Protein AF-A0A366D9Z2-F1 (afdb_monomer_lite)

Foldseek 3Di:
DCPPVDQQPCNVLLVCLLVVVDADDDDPVVLVVLLVVLVVLLVVLVVLLVVLVVLLPDDLVNVVPCLVPPVPVVSVVVSVVSNCQSPVDCNHSNNVSVSVSSVSVSVSSSSVSNSVVVVVVVVVVVVVVVVVVVVDDPDDDPPPDDPPPPDDPPPDDDDDDDDD

pLDDT: mean 84.32, std 17.03, range [38.03, 98.44]

Organism: NCBI:txid208602

Structure (mmCIF, N/CA/C/O backbone):
data_AF-A0A366D9Z2-F1
#
_entry.id   AF-A0A366D9Z2-F1
#
loop_
_atom_site.group_PDB
_atom_site.id
_atom_site.type_symbol
_atom_site.label_atom_id
_atom_site.label_alt_id
_atom_site.label_comp_id
_atom_site.label_asym_id
_atom_site.label_entity_id
_atom_site.label_seq_id
_atom_site.pdbx_PDB_ins_code
_atom_site.Cartn_x
_atom_site.Cartn_y
_atom_site.Cartn_z
_atom_site.occupancy
_atom_site.B_iso_or_equiv
_atom_site.auth_seq_id
_atom_site.auth_comp_id
_atom_site.auth_asym_id
_atom_site.auth_atom_id
_atom_site.pdbx_PDB_model_num
ATOM 1 N N . MET A 1 1 ? 19.793 -9.902 0.930 1.00 38.12 1 MET A N 1
ATOM 2 C CA . MET A 1 1 ? 18.972 -10.464 2.017 1.00 38.12 1 MET A CA 1
ATOM 3 C C . MET A 1 1 ? 19.281 -9.651 3.258 1.00 38.12 1 MET A C 1
ATOM 5 O O . MET A 1 1 ? 20.140 -10.016 4.045 1.00 38.12 1 MET A O 1
ATOM 9 N N . SER A 1 2 ? 18.660 -8.480 3.315 1.00 38.03 2 SER A N 1
ATOM 10 C CA . SER A 1 2 ? 18.592 -7.631 4.495 1.00 38.03 2 SER A CA 1
ATOM 11 C C . SER A 1 2 ? 17.138 -7.207 4.524 1.00 38.03 2 SER A C 1
ATOM 13 O O . SER A 1 2 ? 16.764 -6.253 3.845 1.00 38.03 2 SER A O 1
ATOM 15 N N . ASP A 1 3 ? 16.312 -8.019 5.181 1.00 41.53 3 ASP A N 1
ATOM 16 C CA . ASP A 1 3 ? 14.982 -7.589 5.582 1.00 41.53 3 ASP A CA 1
ATOM 17 C C . ASP A 1 3 ? 15.214 -6.376 6.472 1.00 41.53 3 ASP A C 1
ATOM 19 O O . ASP A 1 3 ? 15.788 -6.467 7.559 1.00 41.53 3 ASP A O 1
ATOM 23 N N . ASN A 1 4 ? 14.939 -5.204 5.912 1.00 49.06 4 ASN A N 1
ATOM 24 C CA . ASN A 1 4 ? 15.086 -3.956 6.620 1.00 49.06 4 ASN A CA 1
ATOM 25 C C . ASN A 1 4 ? 13.943 -3.951 7.636 1.00 49.06 4 ASN A C 1
ATOM 27 O O . ASN A 1 4 ? 12.810 -3.627 7.284 1.00 49.06 4 ASN A O 1
ATOM 31 N N . ASP A 1 5 ? 14.250 -4.364 8.866 1.00 54.25 5 ASP A N 1
ATOM 32 C CA . ASP A 1 5 ? 13.388 -4.379 10.058 1.00 54.25 5 ASP A CA 1
ATOM 33 C C . ASP A 1 5 ? 13.071 -2.934 10.503 1.00 54.25 5 ASP A C 1
ATOM 35 O O . ASP A 1 5 ? 13.205 -2.535 11.660 1.00 54.25 5 ASP A O 1
ATOM 39 N N . THR A 1 6 ? 12.732 -2.082 9.533 1.00 65.06 6 THR A N 1
ATOM 40 C CA . THR A 1 6 ? 12.28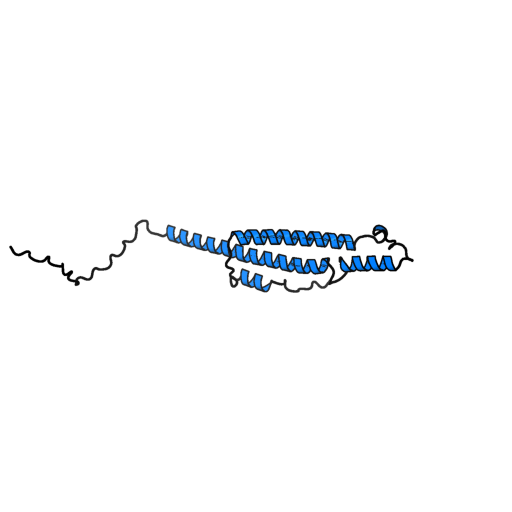5 -0.721 9.774 1.00 65.06 6 THR A CA 1
ATOM 41 C C . THR A 1 6 ? 10.868 -0.842 10.317 1.00 65.06 6 THR A C 1
ATOM 43 O O . THR A 1 6 ? 10.011 -1.391 9.617 1.00 65.06 6 THR A O 1
ATOM 46 N N . PRO A 1 7 ? 10.611 -0.376 11.552 1.00 73.25 7 PRO A N 1
ATOM 47 C CA . PRO A 1 7 ? 9.270 -0.383 12.115 1.00 73.25 7 PRO A CA 1
ATOM 48 C C . PRO A 1 7 ? 8.304 0.261 11.124 1.00 73.25 7 PRO A C 1
ATOM 50 O O . PRO A 1 7 ? 8.661 1.266 10.501 1.00 73.25 7 PRO A O 1
ATOM 53 N N . SER A 1 8 ? 7.106 -0.311 10.960 1.00 82.69 8 SER A N 1
ATOM 54 C CA . SER A 1 8 ? 6.140 0.275 10.031 1.00 82.69 8 SER A CA 1
ATOM 55 C C . SER A 1 8 ? 5.863 1.736 10.429 1.00 82.69 8 SER A C 1
ATOM 57 O O . SER A 1 8 ? 5.907 2.057 11.628 1.00 82.69 8 SER A O 1
ATOM 59 N N . PRO A 1 9 ? 5.651 2.643 9.458 1.00 86.81 9 PRO A N 1
ATOM 60 C CA . PRO A 1 9 ? 5.600 4.085 9.697 1.00 86.81 9 PRO A CA 1
ATOM 61 C C . PRO A 1 9 ? 4.729 4.519 10.883 1.00 86.81 9 PRO A C 1
ATOM 63 O O . PRO A 1 9 ? 5.089 5.460 11.592 1.00 86.81 9 PRO A O 1
ATOM 66 N N . LEU A 1 10 ? 3.605 3.836 11.129 1.00 91.56 10 LEU A N 1
ATOM 67 C CA . LEU A 1 10 ? 2.670 4.156 12.214 1.00 91.56 10 LEU A CA 1
ATOM 68 C C . LEU A 1 10 ? 2.614 3.090 13.320 1.00 91.56 10 LEU A C 1
ATOM 70 O O . LEU A 1 10 ? 1.678 3.098 14.124 1.00 91.56 10 LEU A O 1
ATOM 74 N N . ALA A 1 11 ? 3.609 2.205 13.424 1.00 90.31 11 ALA A N 1
ATOM 75 C CA . ALA A 1 11 ? 3.641 1.118 14.410 1.00 90.31 11 ALA A CA 1
ATOM 76 C C . ALA A 1 11 ? 3.394 1.593 15.858 1.00 90.31 11 ALA A C 1
ATOM 78 O O . ALA A 1 11 ? 2.663 0.949 16.620 1.00 90.31 11 ALA A O 1
ATOM 79 N N . ASN A 1 12 ? 3.948 2.752 16.231 1.00 91.25 12 ASN A N 1
ATOM 80 C CA . ASN A 1 12 ? 3.747 3.350 17.554 1.00 91.25 12 ASN A CA 1
ATOM 81 C C . ASN A 1 12 ? 2.284 3.758 17.785 1.00 91.25 12 ASN A C 1
ATOM 83 O O . ASN A 1 12 ? 1.718 3.423 18.822 1.00 91.25 12 ASN A O 1
ATOM 87 N N . LEU A 1 13 ? 1.644 4.408 16.807 1.00 91.62 13 LEU A N 1
ATOM 88 C CA . LEU A 1 13 ? 0.240 4.824 16.910 1.00 91.62 13 LEU A CA 1
ATOM 89 C C . LEU A 1 13 ? -0.702 3.619 16.953 1.00 91.62 13 LEU A C 1
ATOM 91 O O . LEU A 1 13 ? -1.653 3.601 17.732 1.00 91.62 13 LEU A O 1
ATOM 95 N N . ILE A 1 14 ? -0.418 2.584 16.158 1.00 91.25 14 ILE A N 1
ATOM 96 C CA . ILE A 1 14 ? -1.168 1.321 16.191 1.00 91.25 14 ILE A CA 1
ATOM 97 C C . ILE A 1 14 ? -1.065 0.690 17.585 1.00 91.25 14 ILE A C 1
ATOM 99 O O . ILE A 1 14 ? -2.062 0.209 18.124 1.00 91.25 14 ILE A O 1
ATOM 103 N N . THR A 1 15 ? 0.121 0.720 18.195 1.00 91.19 15 THR A N 1
ATOM 104 C CA . THR A 1 15 ? 0.339 0.219 19.559 1.00 91.19 15 THR A CA 1
ATOM 105 C C . THR A 1 15 ? -0.442 1.038 20.588 1.00 91.19 15 THR A C 1
ATOM 107 O O . THR A 1 15 ? -1.177 0.468 21.391 1.00 91.19 15 THR A O 1
ATOM 110 N N . GLU A 1 16 ? -0.380 2.369 20.520 1.00 91.25 16 GLU A N 1
ATOM 111 C CA . GLU A 1 16 ? -1.152 3.254 21.400 1.00 91.25 16 GLU A CA 1
ATOM 112 C C . GLU A 1 16 ? -2.667 3.045 21.278 1.00 91.25 16 GLU A C 1
ATOM 114 O O . GLU A 1 16 ? -3.368 3.042 22.292 1.00 91.25 16 GLU A O 1
ATOM 119 N N . ALA A 1 17 ? -3.174 2.814 20.064 1.00 89.94 17 ALA A N 1
ATOM 120 C CA . ALA A 1 17 ? -4.576 2.479 19.828 1.00 89.94 17 ALA A CA 1
ATOM 121 C C . ALA A 1 17 ? -4.957 1.119 20.425 1.00 89.94 17 ALA A C 1
ATOM 123 O O . ALA A 1 17 ? -5.985 1.001 21.094 1.00 89.94 17 ALA A O 1
ATOM 124 N N . ARG A 1 18 ? -4.114 0.092 20.248 1.00 88.69 18 ARG A N 1
ATOM 125 C CA . ARG A 1 18 ? -4.335 -1.236 20.848 1.00 88.69 18 ARG A CA 1
ATOM 126 C C . ARG A 1 18 ? -4.384 -1.163 22.369 1.00 88.69 18 ARG A C 1
ATOM 128 O O . ARG A 1 18 ? -5.207 -1.834 22.987 1.00 88.69 18 ARG A O 1
ATOM 135 N N . GLU A 1 19 ? -3.538 -0.333 22.961 1.00 91.12 19 GLU A N 1
ATOM 136 C CA . GLU A 1 19 ? -3.449 -0.150 24.410 1.00 91.12 19 GLU A CA 1
ATOM 137 C C . GLU A 1 19 ? -4.479 0.858 24.954 1.00 91.12 19 GLU A C 1
ATOM 139 O O . GLU A 1 19 ? -4.488 1.139 26.151 1.00 91.12 19 GLU A O 1
ATOM 144 N N . GLY A 1 20 ? -5.365 1.389 24.101 1.00 83.94 20 GLY A N 1
ATOM 145 C CA . GLY A 1 20 ? -6.448 2.295 24.496 1.00 83.94 20 GLY A CA 1
ATOM 146 C C . GLY A 1 20 ? -5.982 3.692 24.913 1.00 83.94 20 GLY A C 1
ATOM 147 O O . GLY A 1 20 ? -6.754 4.443 25.505 1.00 83.94 20 GLY A O 1
ATOM 148 N N . ARG A 1 21 ? -4.726 4.051 24.622 1.00 88.50 21 ARG A N 1
ATOM 149 C CA . ARG A 1 21 ? -4.171 5.386 24.896 1.00 88.50 21 ARG A CA 1
ATOM 150 C C . ARG A 1 21 ? -4.505 6.403 23.810 1.00 88.50 21 ARG A C 1
ATOM 152 O O . ARG A 1 21 ? -4.417 7.601 24.063 1.00 88.50 21 ARG A O 1
ATOM 159 N N . LEU A 1 22 ? -4.897 5.933 22.627 1.00 86.06 22 LEU A N 1
ATOM 160 C CA . LEU A 1 22 ? -5.341 6.771 21.522 1.00 86.06 22 LEU A CA 1
ATOM 161 C C . LEU A 1 22 ? -6.867 6.703 21.386 1.00 86.06 22 LEU A C 1
ATOM 163 O O . LEU A 1 22 ? -7.431 5.627 21.195 1.00 86.06 22 LEU A O 1
ATOM 167 N N . GLY A 1 23 ? -7.525 7.860 21.463 1.00 71.62 23 GLY A N 1
ATOM 168 C CA . GLY A 1 23 ? -8.961 8.010 21.237 1.00 71.62 23 GLY A CA 1
ATOM 169 C C . GLY A 1 23 ? -9.228 9.021 20.126 1.00 71.62 23 GLY A C 1
ATOM 170 O O . GLY A 1 23 ? -8.749 10.151 20.192 1.00 71.62 23 GLY A O 1
ATOM 171 N N . LEU A 1 24 ? -9.999 8.621 19.115 1.00 78.88 24 LEU A N 1
ATOM 172 C CA . LEU A 1 24 ? -10.413 9.482 18.007 1.00 78.88 24 LEU A CA 1
ATOM 173 C C . LEU A 1 24 ? -11.923 9.689 18.084 1.00 78.88 24 LEU A C 1
ATOM 175 O O . LEU A 1 24 ? -12.653 8.706 18.156 1.00 78.88 24 LEU A O 1
ATOM 179 N N . ARG A 1 25 ? -12.407 10.934 18.070 1.00 81.38 25 ARG A N 1
ATOM 180 C CA . ARG A 1 25 ? -13.845 11.209 17.965 1.00 81.38 25 ARG A CA 1
ATOM 181 C C . ARG A 1 25 ? -14.231 11.239 16.490 1.00 81.38 25 ARG A C 1
ATOM 183 O O . ARG A 1 25 ? -13.809 12.143 15.778 1.00 81.38 25 ARG A O 1
ATOM 190 N N . ILE A 1 26 ? -15.007 10.255 16.063 1.00 83.94 26 ILE A N 1
ATOM 191 C CA . ILE A 1 26 ? -15.371 10.022 14.666 1.00 83.94 26 ILE A CA 1
ATOM 192 C C . ILE A 1 26 ? -16.744 9.344 14.613 1.00 83.94 26 ILE A C 1
ATOM 194 O O . ILE A 1 26 ? -17.122 8.658 15.569 1.00 83.94 26 ILE A O 1
ATOM 198 N N . GLU A 1 27 ? -17.505 9.577 13.546 1.00 86.81 27 GLU A N 1
ATOM 199 C CA . GLU A 1 27 ? -18.815 8.952 13.359 1.00 86.81 27 GLU A CA 1
ATOM 200 C C . GLU A 1 27 ? -18.655 7.504 12.844 1.00 86.81 27 GLU A C 1
ATOM 202 O O . GLU A 1 27 ? -17.671 7.193 12.164 1.00 86.81 27 GLU A O 1
ATOM 207 N N . PRO A 1 28 ? -19.574 6.573 13.169 1.00 85.31 28 PRO A N 1
ATOM 208 C CA . PRO A 1 28 ? -19.499 5.189 12.689 1.00 85.31 28 PRO A CA 1
ATOM 209 C C . PRO A 1 28 ? -19.402 5.068 11.162 1.00 85.31 28 PRO A C 1
ATOM 211 O O . PRO A 1 28 ? -18.678 4.215 10.646 1.00 85.31 28 PRO A O 1
ATOM 214 N N . GLU A 1 29 ? -20.112 5.931 10.441 1.00 85.94 29 GLU A N 1
ATOM 215 C CA . GLU A 1 29 ? -20.138 5.990 8.982 1.00 85.94 29 GLU A CA 1
ATOM 216 C C . GLU A 1 29 ? -18.748 6.301 8.412 1.00 85.94 29 GLU A C 1
ATOM 218 O O . GLU A 1 29 ? -18.326 5.691 7.426 1.00 85.94 29 GLU A O 1
ATOM 223 N N . ASP A 1 30 ? -18.001 7.185 9.074 1.00 86.38 30 ASP A N 1
ATOM 224 C CA . ASP A 1 30 ? -16.664 7.582 8.643 1.00 86.38 30 ASP A CA 1
ATOM 225 C C . ASP A 1 30 ? -15.663 6.424 8.752 1.00 86.38 30 ASP A C 1
ATOM 227 O O . ASP A 1 30 ? -14.819 6.275 7.871 1.00 86.38 30 ASP A O 1
ATOM 231 N N . PHE A 1 31 ? -15.771 5.545 9.760 1.00 87.62 31 PHE A N 1
ATOM 232 C CA . PHE A 1 31 ? -14.921 4.344 9.828 1.00 87.62 31 PHE A CA 1
ATOM 233 C C . PHE A 1 31 ? -15.108 3.441 8.607 1.00 87.62 31 PHE A C 1
ATOM 235 O O . PHE A 1 31 ? -14.134 2.909 8.073 1.00 87.62 31 PHE A O 1
ATOM 242 N N . VAL A 1 32 ? -16.356 3.269 8.163 1.00 88.19 32 VAL A N 1
ATOM 243 C CA . VAL A 1 32 ? -16.680 2.444 6.993 1.00 88.19 32 VAL A CA 1
ATOM 244 C C . VAL A 1 32 ? -16.149 3.093 5.717 1.00 88.19 32 VAL A C 1
ATOM 246 O O . VAL A 1 32 ? -15.587 2.406 4.862 1.00 88.19 32 VAL A O 1
ATOM 249 N N . TYR A 1 33 ? -16.303 4.411 5.573 1.00 88.31 33 TYR A N 1
ATOM 250 C CA . TYR A 1 33 ? -15.816 5.119 4.391 1.00 88.31 33 TYR A CA 1
ATOM 251 C C . TYR A 1 33 ? -14.295 5.158 4.310 1.00 88.31 33 TYR A C 1
ATOM 253 O O . TYR A 1 33 ? -13.757 4.885 3.238 1.00 88.31 33 TYR A O 1
ATOM 261 N N . ILE A 1 34 ? -13.608 5.415 5.425 1.00 90.25 34 ILE A N 1
ATOM 262 C CA . ILE A 1 34 ? -12.144 5.409 5.477 1.00 90.25 34 ILE A CA 1
ATOM 263 C C . ILE A 1 34 ? -11.606 4.025 5.111 1.00 90.25 34 ILE A C 1
ATOM 265 O O . ILE A 1 34 ? -10.737 3.932 4.251 1.00 90.25 34 ILE A O 1
ATOM 269 N N . ASP A 1 35 ? -12.140 2.946 5.689 1.00 91.25 35 ASP A N 1
ATOM 270 C CA . ASP A 1 35 ? -11.664 1.587 5.392 1.00 91.25 35 ASP A CA 1
ATOM 271 C C . ASP A 1 35 ? -11.883 1.198 3.917 1.00 91.25 35 ASP A C 1
ATOM 273 O O . ASP A 1 35 ? -10.983 0.669 3.253 1.00 91.25 35 ASP A O 1
ATOM 277 N N . ARG A 1 36 ? -13.052 1.545 3.360 1.00 93.81 36 ARG A N 1
ATOM 278 C CA . ARG A 1 36 ? -13.355 1.364 1.933 1.00 93.81 36 ARG A CA 1
ATOM 279 C C . ARG A 1 36 ? -12.381 2.138 1.046 1.00 93.81 36 ARG A C 1
ATOM 281 O O . ARG A 1 36 ? -11.912 1.606 0.040 1.00 93.81 36 ARG A O 1
ATOM 288 N N . ASP A 1 37 ? -12.120 3.398 1.373 1.00 95.56 37 ASP A N 1
ATOM 289 C CA . ASP A 1 37 ? -11.285 4.266 0.547 1.00 95.56 37 ASP A CA 1
ATOM 290 C C . ASP A 1 37 ? -9.799 3.900 0.672 1.00 95.56 37 ASP A C 1
ATOM 292 O O . ASP A 1 37 ? -9.103 3.902 -0.341 1.00 95.56 37 ASP A O 1
ATOM 296 N N . CYS A 1 38 ? -9.339 3.455 1.848 1.00 95.81 38 CYS A N 1
ATOM 297 C CA . CYS A 1 38 ? -8.034 2.813 2.016 1.00 95.81 38 CYS A CA 1
ATOM 298 C C . CYS A 1 38 ? -7.901 1.585 1.110 1.00 95.81 38 CYS A C 1
ATOM 300 O O . CYS A 1 38 ? -6.934 1.495 0.362 1.00 95.81 38 CYS A O 1
ATOM 302 N N . THR A 1 39 ? -8.890 0.686 1.112 1.00 96.19 39 THR A N 1
ATOM 303 C CA . THR A 1 39 ? -8.878 -0.518 0.261 1.00 96.19 39 THR A CA 1
ATOM 304 C C . THR A 1 39 ? -8.747 -0.156 -1.219 1.00 96.19 39 THR A C 1
ATOM 306 O O . THR A 1 39 ? -7.854 -0.649 -1.903 1.00 96.19 39 THR A O 1
ATOM 309 N N . ARG A 1 40 ? -9.564 0.786 -1.706 1.00 96.19 40 ARG A N 1
ATOM 310 C CA . ARG A 1 40 ? -9.491 1.268 -3.097 1.00 96.19 40 ARG A CA 1
ATOM 311 C C . ARG A 1 40 ? -8.146 1.904 -3.434 1.00 96.19 40 ARG A C 1
ATOM 313 O O . ARG A 1 40 ? -7.661 1.770 -4.554 1.00 96.19 40 ARG A O 1
ATOM 320 N N . PHE A 1 41 ? -7.559 2.634 -2.490 1.00 97.06 41 PHE A N 1
ATOM 321 C CA . PHE A 1 41 ? -6.271 3.284 -2.697 1.00 97.06 41 PHE A CA 1
ATOM 322 C C . PHE A 1 41 ? -5.129 2.263 -2.758 1.00 97.06 41 PHE A C 1
ATOM 324 O O . PHE A 1 41 ? -4.260 2.385 -3.617 1.00 97.06 41 PHE A O 1
ATOM 331 N N . LEU A 1 42 ? -5.162 1.230 -1.911 1.00 97.75 42 LEU A N 1
ATOM 332 C CA . LEU A 1 42 ? -4.216 0.111 -1.960 1.00 97.75 42 LEU A CA 1
ATOM 333 C C . LEU A 1 42 ? -4.315 -0.637 -3.298 1.00 97.75 42 LEU A C 1
ATOM 335 O O . LEU A 1 42 ? -3.299 -0.833 -3.955 1.00 97.75 42 LEU A O 1
ATOM 339 N N . GLU A 1 43 ? -5.528 -0.957 -3.758 1.00 97.81 43 GLU A N 1
ATOM 340 C CA . GLU A 1 43 ? -5.754 -1.581 -5.073 1.00 97.81 43 GLU A CA 1
ATOM 341 C C . GLU A 1 43 ? -5.212 -0.720 -6.226 1.00 97.81 43 GLU A C 1
ATOM 343 O O . GLU A 1 43 ? -4.600 -1.229 -7.168 1.00 97.81 43 GLU A O 1
ATOM 348 N N . LEU A 1 44 ? -5.415 0.601 -6.163 1.00 98.19 44 LEU A N 1
ATOM 349 C CA . LEU A 1 44 ? -4.878 1.533 -7.152 1.00 98.19 44 LEU A CA 1
ATOM 350 C C . LEU A 1 44 ? -3.344 1.530 -7.152 1.00 98.19 44 LEU A C 1
ATOM 352 O O . LEU A 1 44 ? -2.741 1.510 -8.227 1.00 98.19 44 LEU A O 1
ATOM 356 N N . ILE A 1 45 ? -2.717 1.527 -5.972 1.00 98.00 45 ILE A N 1
ATOM 357 C CA . ILE A 1 45 ? -1.261 1.413 -5.843 1.00 98.00 45 ILE A CA 1
ATOM 358 C C . ILE A 1 45 ? -0.766 0.123 -6.497 1.00 98.00 45 ILE A C 1
ATOM 360 O O . ILE A 1 45 ? 0.140 0.184 -7.328 1.00 98.00 45 ILE A O 1
ATOM 364 N N . GLU A 1 46 ? -1.371 -1.020 -6.177 1.00 98.25 46 GLU A N 1
ATOM 365 C CA . GLU A 1 46 ? -0.976 -2.304 -6.758 1.00 98.25 46 GLU A CA 1
ATOM 366 C C . GLU A 1 46 ? -1.097 -2.305 -8.283 1.00 98.25 46 GLU A C 1
ATOM 368 O O . GLU A 1 46 ? -0.213 -2.808 -8.975 1.00 98.25 46 GLU A O 1
ATOM 373 N N . ASN A 1 47 ? -2.169 -1.727 -8.830 1.00 98.38 47 ASN A N 1
ATOM 374 C CA . ASN A 1 47 ? -2.346 -1.630 -10.277 1.00 98.38 47 ASN A CA 1
ATOM 375 C C . ASN A 1 47 ? -1.220 -0.806 -10.923 1.00 98.38 47 ASN A C 1
ATOM 377 O O . ASN A 1 47 ? -0.622 -1.254 -11.899 1.00 98.38 47 ASN A O 1
ATOM 381 N N . MET A 1 48 ? -0.865 0.344 -10.343 1.00 98.25 48 MET A N 1
ATOM 382 C CA . MET A 1 48 ? 0.250 1.163 -10.836 1.00 98.25 48 MET A CA 1
ATOM 383 C C . MET A 1 48 ? 1.609 0.462 -10.672 1.00 98.25 48 MET A C 1
ATOM 385 O O . MET A 1 48 ? 2.490 0.609 -11.519 1.00 98.25 48 MET A O 1
ATOM 389 N N . GLN A 1 49 ? 1.799 -0.324 -9.609 1.00 98.38 49 GLN A N 1
ATOM 390 C CA . GLN A 1 49 ? 3.007 -1.133 -9.431 1.00 98.38 49 GLN A CA 1
ATOM 391 C C . GLN A 1 49 ? 3.125 -2.228 -10.495 1.00 98.38 49 GLN A C 1
ATOM 393 O O . GLN A 1 49 ? 4.226 -2.446 -11.002 1.00 98.38 49 GLN A O 1
ATOM 398 N N . ARG A 1 50 ? 2.013 -2.874 -10.875 1.00 98.44 50 ARG A N 1
ATOM 399 C CA . ARG A 1 50 ? 1.986 -3.835 -11.991 1.00 98.44 50 ARG A CA 1
ATOM 400 C C . ARG A 1 50 ? 2.349 -3.160 -13.311 1.00 98.44 50 ARG A C 1
ATOM 402 O O . ARG A 1 50 ? 3.199 -3.675 -14.019 1.00 98.44 50 ARG A O 1
ATOM 409 N N . GLU A 1 51 ? 1.811 -1.974 -13.599 1.00 98.25 51 GLU A N 1
ATOM 410 C CA . GLU A 1 51 ? 2.191 -1.213 -14.801 1.00 98.25 51 GLU A CA 1
ATOM 411 C C . GLU A 1 51 ? 3.685 -0.849 -14.810 1.00 98.25 51 GLU A C 1
ATOM 413 O O . GLU A 1 51 ? 4.364 -0.965 -15.832 1.00 98.25 51 GLU A O 1
ATOM 418 N N . ALA A 1 52 ? 4.230 -0.434 -13.664 1.00 98.25 52 ALA A N 1
ATOM 419 C CA . ALA A 1 52 ? 5.654 -0.149 -13.529 1.00 98.25 52 ALA A CA 1
ATOM 420 C C . ALA A 1 52 ? 6.514 -1.410 -13.731 1.00 98.25 52 ALA A C 1
ATOM 422 O O . ALA A 1 52 ? 7.568 -1.362 -14.367 1.00 98.25 52 ALA A O 1
ATOM 423 N N . GLU A 1 53 ? 6.065 -2.552 -13.218 1.00 98.06 53 GLU A N 1
ATOM 424 C CA . GLU A 1 53 ? 6.702 -3.841 -13.457 1.00 98.06 53 GLU A CA 1
ATOM 425 C C . GLU A 1 53 ? 6.641 -4.255 -14.928 1.00 98.06 53 GLU A C 1
ATOM 427 O O . GLU A 1 53 ? 7.666 -4.650 -15.484 1.00 98.06 53 GLU A O 1
ATOM 432 N N . ASP A 1 54 ? 5.493 -4.090 -15.579 1.00 97.75 54 ASP A N 1
ATOM 433 C CA . ASP A 1 54 ? 5.322 -4.376 -16.999 1.00 97.75 54 ASP A CA 1
ATOM 434 C C . ASP A 1 54 ? 6.315 -3.558 -17.828 1.00 97.75 54 ASP A C 1
ATOM 436 O O . ASP A 1 54 ? 7.074 -4.140 -18.602 1.00 97.75 54 ASP A O 1
ATOM 440 N N . ILE A 1 55 ? 6.412 -2.240 -17.594 1.00 97.06 55 ILE A N 1
ATOM 441 C CA . ILE A 1 55 ? 7.394 -1.353 -18.250 1.00 97.06 55 ILE A CA 1
ATOM 442 C C . ILE A 1 55 ? 8.830 -1.840 -18.015 1.00 97.06 55 ILE A C 1
ATOM 444 O O . ILE A 1 55 ? 9.641 -1.881 -18.946 1.00 97.06 55 ILE A O 1
ATOM 448 N N . ALA A 1 56 ? 9.159 -2.210 -16.776 1.00 97.12 56 ALA A N 1
ATOM 449 C CA . ALA A 1 56 ? 10.480 -2.714 -16.416 1.00 97.12 56 ALA A CA 1
ATOM 450 C C . ALA A 1 56 ? 10.805 -4.073 -17.059 1.00 97.12 56 ALA A C 1
ATOM 452 O O . ALA A 1 56 ? 11.982 -4.417 -17.162 1.00 97.12 56 ALA A O 1
ATOM 453 N N . ASN A 1 57 ? 9.804 -4.813 -17.530 1.00 96.94 57 ASN A N 1
ATOM 454 C CA . ASN A 1 57 ? 9.960 -6.127 -18.147 1.00 96.94 57 ASN A CA 1
ATOM 455 C C . ASN A 1 57 ? 9.837 -6.109 -19.680 1.00 96.94 57 ASN A C 1
ATOM 457 O O . ASN A 1 57 ? 10.142 -7.118 -20.308 1.00 96.94 57 ASN A O 1
ATOM 461 N N . ILE A 1 58 ? 9.478 -4.979 -20.308 1.00 96.44 58 ILE A N 1
ATOM 462 C CA . ILE A 1 58 ? 9.432 -4.869 -21.777 1.00 96.44 58 ILE A CA 1
ATOM 463 C C . ILE A 1 58 ? 10.818 -5.164 -22.372 1.00 96.44 58 ILE A C 1
ATOM 465 O O . ILE A 1 58 ? 11.827 -4.532 -22.016 1.00 96.44 58 ILE A O 1
ATOM 469 N N . GLU A 1 59 ? 10.86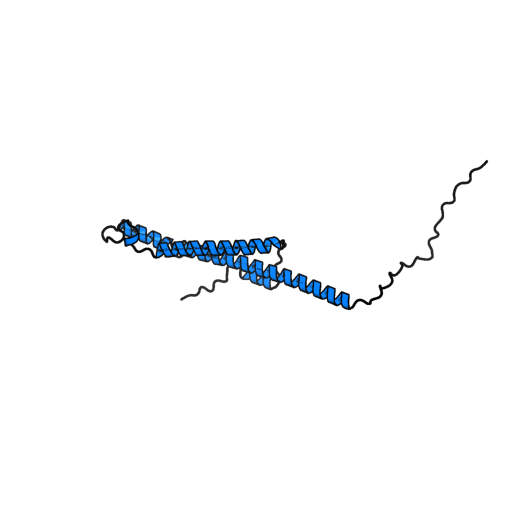4 -6.101 -23.317 1.00 95.06 59 GLU A N 1
ATOM 470 C CA . GLU A 1 59 ? 12.080 -6.458 -24.046 1.00 95.06 59 GLU A CA 1
ATOM 471 C C . GLU A 1 59 ? 12.509 -5.336 -24.989 1.00 95.06 59 GLU A C 1
ATOM 473 O O . GLU A 1 59 ? 11.673 -4.668 -25.595 1.00 95.06 59 GLU A O 1
ATOM 478 N N . ALA A 1 60 ? 13.819 -5.131 -25.163 1.00 91.94 60 ALA A N 1
ATOM 479 C CA . ALA A 1 60 ? 14.357 -4.005 -25.940 1.00 91.94 60 ALA A CA 1
ATOM 480 C C . ALA A 1 60 ? 13.784 -3.919 -27.372 1.00 91.94 60 ALA A C 1
ATOM 482 O O . ALA A 1 60 ? 13.517 -2.825 -27.869 1.00 91.94 60 ALA A O 1
ATOM 483 N N . SER A 1 61 ? 13.526 -5.066 -28.005 1.00 94.12 61 SER A N 1
ATOM 484 C CA . SER A 1 61 ? 12.937 -5.160 -29.348 1.00 94.12 61 SER A CA 1
ATOM 485 C C . SER A 1 61 ? 11.476 -4.700 -29.415 1.00 94.12 61 SER A C 1
ATOM 487 O O . SER A 1 61 ? 11.019 -4.246 -30.462 1.00 94.12 61 SER A O 1
ATOM 489 N N . GLN A 1 62 ? 10.737 -4.764 -28.306 1.00 95.94 62 GLN A N 1
ATOM 490 C CA . GLN A 1 62 ? 9.319 -4.396 -28.246 1.00 95.94 62 GLN A CA 1
ATOM 491 C C . GLN A 1 62 ? 9.097 -2.882 -28.140 1.00 95.94 62 GLN A C 1
ATOM 493 O O . GLN A 1 62 ? 7.994 -2.409 -28.396 1.00 95.94 62 GLN A O 1
ATOM 498 N N . TRP A 1 63 ? 10.137 -2.104 -27.822 1.00 94.31 63 TRP A N 1
ATOM 499 C CA . TRP A 1 63 ? 10.040 -0.643 -27.719 1.00 94.31 63 TRP A CA 1
ATOM 500 C C . TRP A 1 63 ? 9.875 0.058 -29.074 1.00 94.31 63 TRP A C 1
ATOM 502 O O . TRP A 1 63 ? 9.526 1.234 -29.108 1.00 94.31 63 TRP A O 1
ATOM 512 N N . GLY A 1 64 ? 10.159 -0.616 -30.195 1.00 94.00 64 GLY A N 1
ATOM 513 C CA . GLY A 1 64 ? 9.961 -0.059 -31.542 1.00 94.00 64 GLY A CA 1
ATOM 514 C C . GLY A 1 64 ? 10.893 1.102 -31.919 1.00 94.00 64 GLY A C 1
ATOM 515 O O . GLY A 1 64 ? 10.697 1.732 -32.954 1.00 94.00 64 GLY A O 1
ATOM 516 N N . ILE A 1 65 ? 11.918 1.381 -31.106 1.00 94.44 65 ILE A N 1
ATOM 517 C CA . ILE A 1 65 ? 12.893 2.467 -31.323 1.00 94.44 65 ILE A CA 1
ATOM 518 C C . ILE A 1 65 ? 14.294 1.960 -31.703 1.00 94.44 65 ILE A C 1
ATOM 520 O O . ILE A 1 65 ? 15.251 2.731 -31.711 1.00 94.44 65 ILE A O 1
ATOM 524 N N . GLY A 1 66 ? 14.426 0.662 -31.991 1.00 93.12 66 GLY A N 1
ATOM 525 C CA . GLY A 1 66 ? 15.702 0.028 -32.333 1.00 93.12 66 GLY A CA 1
ATOM 526 C C . GLY A 1 66 ? 16.649 -0.150 -31.142 1.00 93.12 66 GLY A C 1
ATOM 527 O O . GLY A 1 66 ? 17.864 -0.154 -31.321 1.00 93.12 66 GLY A O 1
ATOM 528 N N . ALA A 1 67 ? 16.121 -0.273 -29.920 1.00 92.94 67 ALA A N 1
ATOM 529 C CA . ALA A 1 67 ? 16.933 -0.497 -28.720 1.00 92.94 67 ALA A CA 1
ATOM 530 C C . ALA A 1 67 ? 17.609 -1.883 -28.692 1.00 92.94 67 ALA A C 1
ATOM 532 O O . ALA A 1 67 ? 18.542 -2.101 -27.926 1.00 92.94 67 ALA A O 1
ATOM 533 N N . ASP A 1 68 ? 17.170 -2.804 -29.543 1.00 94.62 68 ASP A N 1
ATOM 534 C CA . ASP A 1 68 ? 17.792 -4.096 -29.825 1.00 94.62 68 ASP A CA 1
ATOM 535 C C . ASP A 1 68 ? 18.963 -4.008 -30.824 1.00 94.62 68 ASP A C 1
ATOM 537 O O . ASP A 1 68 ? 19.744 -4.951 -30.947 1.00 94.62 68 ASP A O 1
ATOM 541 N N . VAL A 1 69 ? 19.134 -2.875 -31.516 1.00 95.00 69 VAL A N 1
ATOM 542 C CA . VAL A 1 69 ? 20.222 -2.663 -32.478 1.00 95.00 69 VAL A CA 1
ATOM 543 C C . VAL A 1 69 ? 21.466 -2.131 -31.750 1.00 95.00 69 VAL A C 1
ATOM 545 O O . VAL A 1 69 ? 21.431 -1.017 -31.217 1.00 95.00 69 VAL A O 1
ATOM 548 N N . PRO A 1 70 ? 22.615 -2.843 -31.766 1.00 91.81 70 PRO A N 1
ATOM 549 C CA . PRO A 1 70 ? 23.805 -2.458 -30.996 1.00 91.81 70 PRO A CA 1
ATOM 550 C C . PRO A 1 70 ? 24.364 -1.065 -31.319 1.00 91.81 70 PRO A C 1
ATOM 552 O O . PRO A 1 70 ? 24.907 -0.401 -30.442 1.00 91.81 70 PRO A O 1
ATOM 555 N N . MET A 1 71 ? 24.223 -0.611 -32.569 1.00 94.56 71 MET A N 1
ATOM 556 C CA . MET A 1 71 ? 24.715 0.699 -33.019 1.00 94.56 71 MET A CA 1
ATOM 557 C C . MET A 1 71 ? 23.858 1.881 -32.535 1.00 94.56 71 MET A C 1
ATOM 559 O O . MET A 1 71 ? 24.327 3.017 -32.564 1.00 94.56 71 MET A O 1
ATOM 563 N N . LEU A 1 72 ? 22.622 1.642 -32.083 1.00 93.94 72 LEU A N 1
ATOM 564 C CA . LEU A 1 72 ? 21.692 2.684 -31.641 1.00 93.94 72 LEU A CA 1
ATOM 565 C C . LEU A 1 72 ? 21.769 2.876 -30.119 1.00 93.94 72 LEU A C 1
ATOM 567 O O . LEU A 1 72 ? 20.853 2.556 -29.362 1.00 93.94 72 LEU A O 1
ATOM 571 N N . THR A 1 73 ? 22.889 3.430 -29.658 1.00 93.75 73 THR A N 1
ATOM 572 C CA . THR A 1 73 ? 23.195 3.597 -28.225 1.00 93.75 73 THR A CA 1
ATOM 573 C C . THR A 1 73 ? 22.237 4.545 -27.496 1.00 93.75 73 THR A C 1
ATOM 575 O O . THR A 1 73 ? 21.954 4.356 -26.311 1.00 93.75 73 THR A O 1
ATOM 578 N N . SER A 1 74 ? 21.683 5.546 -28.187 1.00 95.62 74 SER A N 1
ATOM 579 C CA . SER A 1 74 ? 20.678 6.457 -27.623 1.00 95.62 74 SER A CA 1
ATOM 580 C C . SER A 1 74 ? 19.366 5.736 -27.302 1.00 95.62 74 SER A C 1
ATOM 582 O O . SER A 1 74 ? 18.803 5.952 -26.229 1.00 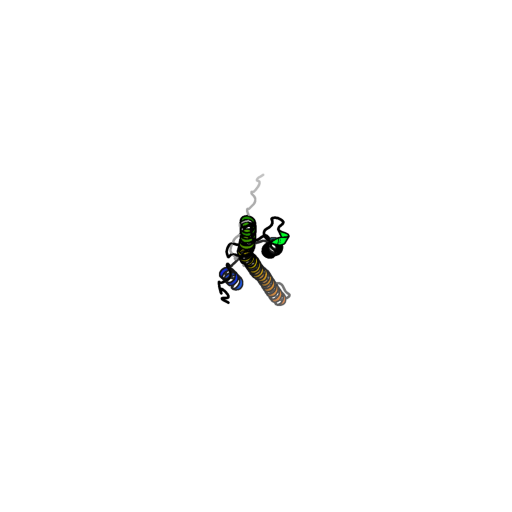95.62 74 SER A O 1
ATOM 584 N N . ALA A 1 75 ? 18.916 4.834 -28.180 1.00 96.00 75 ALA A N 1
ATOM 585 C CA . ALA A 1 75 ? 17.720 4.024 -27.967 1.00 96.00 75 ALA A CA 1
ATOM 586 C C . ALA A 1 75 ? 17.883 3.101 -26.749 1.00 96.00 75 ALA A C 1
ATOM 588 O O . ALA A 1 75 ? 17.023 3.083 -25.870 1.00 96.00 75 ALA A O 1
ATOM 589 N N . GLN A 1 76 ? 19.026 2.417 -26.641 1.00 95.88 76 GLN A N 1
ATOM 590 C CA . GLN A 1 76 ? 19.365 1.589 -25.474 1.00 95.88 76 GLN A CA 1
ATOM 591 C C . GLN A 1 76 ? 19.380 2.405 -24.177 1.00 95.88 76 GLN A C 1
ATOM 593 O O . GLN A 1 76 ? 18.839 1.975 -23.159 1.00 95.88 76 GLN A O 1
ATOM 598 N N . THR A 1 77 ? 19.963 3.606 -24.223 1.00 97.06 77 THR A N 1
ATOM 599 C CA . THR A 1 77 ? 20.034 4.501 -23.063 1.00 97.06 77 THR A CA 1
ATOM 600 C C . THR A 1 77 ? 18.638 4.905 -22.597 1.00 97.06 77 THR A C 1
ATOM 602 O O . THR A 1 77 ? 18.357 4.836 -21.403 1.00 97.06 77 THR A O 1
ATOM 605 N N . LEU A 1 78 ? 17.746 5.289 -23.517 1.00 96.69 78 LEU A N 1
ATOM 606 C CA . LEU A 1 78 ? 16.363 5.636 -23.181 1.00 96.69 78 LEU A CA 1
ATOM 607 C C . LEU A 1 78 ? 15.639 4.459 -22.527 1.00 96.69 78 LEU A C 1
ATOM 609 O O . LEU A 1 78 ? 15.121 4.620 -21.424 1.00 96.69 78 LEU A O 1
ATOM 613 N N . VAL A 1 79 ? 15.666 3.274 -23.147 1.00 96.62 79 VAL A N 1
ATOM 614 C CA . VAL A 1 79 ? 15.035 2.069 -22.580 1.00 96.62 79 VAL A CA 1
ATOM 615 C C . VAL A 1 79 ? 15.579 1.771 -21.187 1.00 96.62 79 VAL A C 1
ATOM 617 O O . VAL A 1 79 ? 14.800 1.577 -20.257 1.00 96.62 79 VAL A O 1
ATOM 620 N N . SER A 1 80 ? 16.901 1.812 -21.003 1.00 96.19 80 SER A N 1
ATOM 621 C CA . SER A 1 80 ? 17.517 1.594 -19.693 1.00 96.19 80 SER A CA 1
ATOM 622 C C . SER A 1 80 ? 17.002 2.581 -18.644 1.00 96.19 80 SER A C 1
ATOM 624 O O . SER A 1 80 ? 16.702 2.165 -17.528 1.00 96.19 80 SER A O 1
ATOM 626 N N . ARG A 1 81 ? 16.857 3.868 -18.987 1.00 96.50 81 ARG A N 1
ATOM 627 C CA . ARG A 1 81 ? 16.333 4.893 -18.069 1.00 96.50 81 ARG A CA 1
ATOM 628 C C . ARG A 1 81 ? 14.868 4.671 -17.719 1.00 96.50 81 ARG A C 1
ATOM 630 O O . ARG A 1 81 ? 14.499 4.851 -16.563 1.00 96.50 81 ARG A O 1
ATOM 637 N N . PHE A 1 82 ? 14.042 4.269 -18.682 1.00 96.88 82 PHE A N 1
ATOM 638 C CA . PHE A 1 82 ? 12.643 3.939 -18.412 1.00 96.88 82 PHE A CA 1
ATOM 639 C C . PHE A 1 82 ? 12.523 2.733 -17.479 1.00 96.88 82 PHE A C 1
ATOM 641 O O . PHE A 1 82 ? 11.816 2.818 -16.479 1.00 96.88 82 PHE A O 1
ATOM 648 N N . LYS A 1 83 ? 13.263 1.649 -17.745 1.00 97.56 83 LYS A N 1
ATOM 649 C CA . LYS A 1 83 ? 13.262 0.446 -16.895 1.00 97.56 83 LYS A CA 1
ATOM 650 C C . LYS A 1 83 ? 13.778 0.757 -15.482 1.00 97.56 83 LYS A C 1
ATOM 652 O O . LYS A 1 83 ? 13.163 0.351 -14.496 1.00 97.56 83 LYS A O 1
ATOM 657 N N . GLU A 1 84 ? 14.843 1.557 -15.380 1.00 97.38 84 GLU A N 1
ATOM 658 C CA . GLU A 1 84 ? 15.387 2.059 -14.110 1.00 97.38 84 GLU A CA 1
ATOM 659 C C . GLU A 1 84 ? 14.335 2.864 -13.328 1.00 97.38 84 GLU A C 1
ATOM 661 O O . GLU A 1 84 ? 14.061 2.556 -12.171 1.00 97.38 84 GLU A O 1
ATOM 666 N N . LYS A 1 85 ? 13.673 3.840 -13.966 1.00 97.56 85 LYS A N 1
ATOM 667 C CA . LYS A 1 85 ? 12.637 4.658 -13.315 1.00 97.56 85 LYS A CA 1
ATOM 668 C C . LYS A 1 85 ? 11.354 3.898 -12.992 1.00 97.56 85 LYS A C 1
ATOM 670 O O . LYS A 1 85 ? 10.652 4.321 -12.076 1.00 97.56 85 LYS A O 1
ATOM 675 N N . ALA A 1 86 ? 11.052 2.814 -13.698 1.00 97.69 86 ALA A N 1
ATOM 676 C CA . ALA A 1 86 ? 9.860 2.018 -13.454 1.00 97.69 86 ALA A CA 1
ATOM 677 C C . ALA A 1 86 ? 10.008 1.134 -12.201 1.00 97.69 86 ALA A C 1
ATOM 679 O O . ALA A 1 86 ? 9.224 1.286 -11.265 1.00 97.69 86 ALA A O 1
ATOM 680 N N . LYS A 1 87 ? 11.051 0.290 -12.129 1.00 97.19 87 LYS A N 1
ATOM 681 C CA . LYS A 1 87 ? 11.278 -0.639 -10.994 1.00 97.19 87 LYS A CA 1
ATOM 682 C C . LYS A 1 87 ? 12.757 -0.853 -10.620 1.00 97.19 87 LYS A C 1
ATOM 684 O O . LYS A 1 87 ? 13.056 -1.563 -9.668 1.00 97.19 87 LYS A O 1
ATOM 689 N N . GLY A 1 88 ? 13.703 -0.265 -11.352 1.00 90.62 88 GLY A N 1
ATOM 690 C CA . GLY A 1 88 ? 15.134 -0.584 -11.227 1.00 90.62 88 GLY A CA 1
ATOM 691 C C . GLY A 1 88 ? 15.937 0.237 -10.210 1.00 90.62 88 GLY A C 1
ATOM 692 O O . GLY A 1 88 ? 17.154 0.076 -10.159 1.00 90.62 88 GLY A O 1
ATOM 693 N N . SER A 1 89 ? 15.309 1.123 -9.433 1.00 93.56 89 SER A N 1
ATOM 694 C CA . SER A 1 89 ? 15.987 1.975 -8.445 1.00 93.56 89 SER A CA 1
ATOM 695 C C . SER A 1 89 ? 15.155 2.192 -7.177 1.00 93.56 89 SER A C 1
ATOM 697 O O . SER A 1 89 ? 13.931 2.053 -7.190 1.00 93.56 89 SER A O 1
ATOM 699 N N . ASP A 1 90 ? 15.803 2.634 -6.096 1.00 93.06 90 ASP A N 1
ATOM 700 C CA . ASP A 1 90 ? 15.139 2.970 -4.823 1.00 93.06 90 ASP A CA 1
ATOM 701 C C . ASP A 1 90 ? 14.185 4.173 -4.940 1.00 93.06 90 ASP A C 1
ATOM 703 O O . ASP A 1 90 ? 13.299 4.361 -4.117 1.00 93.06 90 ASP A O 1
ATOM 707 N N . ASN A 1 91 ? 14.342 4.988 -5.988 1.00 94.88 91 ASN A N 1
ATOM 708 C CA . ASN A 1 91 ? 13.447 6.104 -6.311 1.00 94.88 91 ASN A CA 1
ATOM 709 C C . ASN A 1 91 ? 12.569 5.824 -7.541 1.00 94.88 91 ASN A C 1
ATOM 711 O O . ASN A 1 91 ? 12.126 6.759 -8.225 1.00 94.88 91 ASN A O 1
ATOM 715 N N . SER A 1 92 ? 12.408 4.551 -7.890 1.00 97.94 92 SER A N 1
ATOM 716 C CA . SER A 1 92 ? 11.529 4.125 -8.970 1.00 97.94 92 SER A CA 1
ATOM 717 C C . SER A 1 92 ? 10.064 4.308 -8.582 1.00 97.94 92 SER A C 1
ATOM 719 O O . SER A 1 92 ? 9.727 4.425 -7.403 1.00 97.94 92 SER A O 1
ATOM 721 N N . VAL A 1 93 ? 9.184 4.331 -9.583 1.00 97.88 93 VAL A N 1
ATOM 722 C CA . VAL A 1 93 ? 7.734 4.394 -9.361 1.00 97.88 93 VAL A CA 1
ATOM 723 C C . VAL A 1 93 ? 7.293 3.250 -8.451 1.00 97.88 93 VAL A C 1
ATOM 725 O O . VAL A 1 93 ? 6.607 3.496 -7.466 1.00 97.88 93 VAL A O 1
ATOM 728 N N . TYR A 1 94 ? 7.753 2.026 -8.724 1.00 98.38 94 TYR A N 1
ATOM 729 C CA . TYR A 1 94 ? 7.436 0.861 -7.904 1.00 98.38 94 TYR A CA 1
ATOM 730 C C . TYR A 1 94 ? 7.853 1.043 -6.435 1.00 98.38 94 TYR A C 1
ATOM 732 O O . TYR A 1 94 ? 7.046 0.799 -5.540 1.00 98.38 94 TYR A O 1
ATOM 740 N N . ALA A 1 95 ? 9.096 1.477 -6.189 1.00 97.31 95 ALA A N 1
ATOM 741 C CA . ALA A 1 95 ? 9.648 1.615 -4.840 1.00 97.31 95 ALA A CA 1
ATOM 742 C C . ALA A 1 95 ? 8.939 2.707 -4.024 1.00 97.31 95 ALA A C 1
ATOM 744 O O . ALA A 1 95 ? 8.582 2.483 -2.871 1.00 97.31 95 ALA A O 1
ATOM 745 N N . VAL A 1 96 ? 8.667 3.862 -4.639 1.00 97.19 96 VAL A N 1
ATOM 746 C CA . VAL A 1 96 ? 7.911 4.943 -3.986 1.00 97.19 96 VAL A CA 1
ATOM 747 C C . VAL A 1 96 ? 6.490 4.481 -3.668 1.00 97.19 96 VAL A C 1
ATOM 749 O O . VAL A 1 96 ? 5.990 4.695 -2.568 1.00 97.19 96 VAL A O 1
ATOM 752 N N . LEU A 1 97 ? 5.836 3.800 -4.607 1.00 97.88 97 LEU A N 1
ATOM 753 C CA . LEU A 1 97 ? 4.502 3.257 -4.383 1.00 97.88 97 LEU A CA 1
ATOM 754 C C . LEU A 1 97 ? 4.465 2.204 -3.266 1.00 97.88 97 LEU A C 1
ATOM 756 O O . LEU A 1 97 ? 3.494 2.176 -2.519 1.00 97.88 97 LEU A O 1
ATOM 760 N N . ASP A 1 98 ? 5.515 1.397 -3.101 1.00 96.88 98 ASP A N 1
ATOM 761 C CA . ASP A 1 98 ? 5.626 0.423 -2.004 1.00 96.88 98 ASP A CA 1
ATOM 762 C C . ASP A 1 98 ? 5.694 1.105 -0.627 1.00 96.88 98 ASP A C 1
ATOM 764 O O . ASP A 1 98 ? 5.039 0.680 0.327 1.00 96.88 98 ASP A O 1
ATOM 768 N N . GLU A 1 99 ? 6.430 2.213 -0.522 1.00 95.50 99 GLU A N 1
ATOM 769 C CA . GLU A 1 99 ? 6.456 3.027 0.698 1.00 95.50 99 GLU A CA 1
ATOM 770 C C . GLU A 1 99 ? 5.070 3.616 1.002 1.00 95.50 99 GLU A C 1
ATOM 772 O O . GLU A 1 99 ? 4.568 3.509 2.124 1.00 95.50 99 GLU A O 1
ATOM 777 N N . HIS A 1 100 ? 4.405 4.167 -0.015 1.00 95.69 100 HIS A N 1
ATOM 778 C CA . HIS A 1 100 ? 3.046 4.691 0.120 1.00 95.69 100 HIS A CA 1
ATOM 779 C C . HIS A 1 100 ? 2.031 3.600 0.490 1.00 95.69 100 HIS A C 1
ATOM 781 O O . HIS A 1 100 ? 1.139 3.852 1.301 1.00 95.69 100 HIS A O 1
ATOM 787 N N . TYR A 1 101 ? 2.180 2.389 -0.053 1.00 97.25 101 TYR A N 1
ATOM 788 C CA . TYR A 1 101 ? 1.338 1.242 0.277 1.00 97.25 101 TYR A CA 1
ATOM 789 C C . TYR A 1 101 ? 1.401 0.937 1.775 1.00 97.25 101 TYR A C 1
ATOM 791 O O . TYR A 1 101 ? 0.365 0.846 2.434 1.00 97.25 101 TYR A O 1
ATOM 799 N N . LYS A 1 102 ? 2.614 0.859 2.336 1.00 96.19 102 LYS A N 1
ATOM 800 C CA . LYS A 1 102 ? 2.836 0.600 3.768 1.00 96.19 102 LYS A CA 1
ATOM 801 C C . LYS A 1 102 ? 2.187 1.664 4.649 1.00 96.19 102 LYS A C 1
ATOM 803 O O . LYS A 1 102 ? 1.530 1.326 5.628 1.00 96.19 102 LYS A O 1
ATOM 808 N N . ILE A 1 103 ? 2.309 2.940 4.280 1.00 95.75 103 ILE A N 1
ATOM 809 C CA . ILE A 1 103 ? 1.674 4.043 5.017 1.00 95.75 103 ILE A CA 1
ATOM 810 C C . ILE A 1 103 ? 0.147 3.898 5.007 1.00 95.75 103 ILE A C 1
ATOM 812 O O . ILE A 1 103 ? -0.495 4.021 6.048 1.00 95.75 103 ILE A O 1
ATOM 816 N N . VAL A 1 104 ? -0.457 3.626 3.850 1.00 96.88 104 VAL A N 1
ATOM 817 C CA . VAL A 1 104 ? -1.920 3.503 3.730 1.00 96.88 104 VAL A CA 1
ATOM 818 C C . VAL A 1 104 ? -2.433 2.269 4.474 1.00 96.88 104 VAL A C 1
ATOM 820 O O . VAL A 1 104 ? -3.449 2.349 5.165 1.00 96.88 104 VAL A O 1
ATOM 823 N N . GLN A 1 105 ? -1.708 1.153 4.399 1.00 96.75 105 GLN A N 1
ATOM 824 C CA . GLN A 1 105 ? -2.016 -0.066 5.143 1.00 96.75 105 GLN A CA 1
ATOM 825 C C . GLN A 1 105 ? -1.953 0.161 6.660 1.00 96.75 105 GLN A C 1
ATOM 827 O O . GLN A 1 105 ? -2.818 -0.307 7.406 1.00 96.75 105 GLN A O 1
ATOM 832 N N . ASP A 1 106 ? -0.963 0.917 7.127 1.00 95.88 106 ASP A N 1
ATOM 833 C CA . ASP A 1 106 ? -0.839 1.303 8.528 1.00 95.88 106 ASP A CA 1
ATOM 834 C C . ASP A 1 106 ? -2.007 2.187 8.984 1.00 95.88 106 ASP A C 1
ATOM 836 O O . ASP A 1 106 ? -2.570 1.965 10.059 1.00 95.88 106 ASP A O 1
ATOM 840 N N . ILE A 1 107 ? -2.415 3.159 8.159 1.00 94.44 107 ILE A N 1
ATOM 841 C CA . ILE A 1 107 ? -3.585 4.011 8.424 1.00 94.44 107 ILE A CA 1
ATOM 842 C C . ILE A 1 107 ? -4.843 3.148 8.541 1.00 94.44 107 ILE A C 1
ATOM 844 O O . ILE A 1 107 ? -5.601 3.305 9.500 1.00 94.44 107 ILE A O 1
ATOM 848 N N . GLN A 1 108 ? -5.056 2.222 7.606 1.00 95.19 108 GLN A N 1
ATOM 849 C CA . GLN A 1 108 ? -6.197 1.309 7.634 1.00 95.19 108 GLN A CA 1
ATOM 850 C C . GLN A 1 108 ? -6.192 0.450 8.904 1.00 95.19 108 GLN A C 1
ATOM 852 O O . GLN A 1 108 ? -7.205 0.329 9.594 1.00 95.19 108 GLN A O 1
ATOM 857 N N . THR A 1 109 ? -5.031 -0.107 9.251 1.00 95.19 109 THR A N 1
ATOM 858 C CA . THR A 1 109 ? -4.851 -0.928 10.453 1.00 95.19 109 THR A CA 1
ATOM 859 C C . THR A 1 109 ? -5.166 -0.134 11.715 1.00 95.19 109 THR A C 1
ATOM 861 O O . THR A 1 109 ? -5.903 -0.613 12.576 1.00 95.19 109 THR A O 1
ATOM 864 N N . LEU A 1 110 ? -4.652 1.093 11.817 1.00 93.88 110 LEU A N 1
ATOM 865 C CA . LEU A 1 110 ? -4.915 1.987 12.938 1.00 93.88 110 LEU A CA 1
ATOM 866 C C . LEU A 1 110 ? -6.417 2.239 13.111 1.00 93.88 110 LEU A C 1
ATOM 868 O O . LEU A 1 110 ? -6.947 2.063 14.208 1.00 93.88 110 LEU A O 1
ATOM 872 N N . HIS A 1 111 ? -7.113 2.600 12.031 1.00 92.12 111 HIS A N 1
ATOM 873 C CA . HIS A 1 111 ? -8.550 2.873 12.081 1.00 92.12 111 HIS A CA 1
ATOM 874 C C . HIS A 1 111 ? -9.357 1.630 12.459 1.00 92.12 111 HIS A C 1
ATOM 876 O O . HIS A 1 111 ? -10.269 1.730 13.278 1.00 92.12 111 HIS A O 1
ATOM 882 N N . ASN A 1 112 ? -8.992 0.455 11.941 1.00 92.81 112 ASN A N 1
ATOM 883 C CA . ASN A 1 112 ? -9.653 -0.798 12.297 1.00 92.81 112 ASN A CA 1
ATOM 884 C C . ASN A 1 112 ? -9.457 -1.159 13.775 1.00 92.81 112 ASN A C 1
ATOM 886 O O . ASN A 1 112 ? -10.427 -1.500 14.446 1.00 92.81 112 ASN A O 1
ATOM 890 N N . VAL A 1 113 ? -8.250 -0.979 14.321 1.00 94.25 113 VAL A N 1
ATOM 891 C CA . VAL A 1 113 ? -7.997 -1.170 15.758 1.00 94.25 113 VAL A CA 1
ATOM 892 C C . VAL A 1 113 ? -8.870 -0.241 16.604 1.00 94.25 113 VAL A C 1
ATOM 894 O O . VAL A 1 113 ? -9.467 -0.686 17.584 1.00 94.25 113 VAL A O 1
ATOM 897 N N . ILE A 1 114 ? -8.960 1.042 16.240 1.00 91.56 114 ILE A N 1
ATOM 898 C CA . ILE A 1 114 ? -9.779 2.014 16.977 1.00 91.56 114 ILE A CA 1
ATOM 899 C C . ILE A 1 114 ? -11.264 1.628 16.884 1.00 91.56 114 ILE A C 1
ATOM 901 O O . ILE A 1 114 ? -11.944 1.578 17.908 1.00 91.56 114 ILE A O 1
ATOM 905 N N . LYS A 1 115 ? -11.762 1.298 15.688 1.00 91.12 115 LY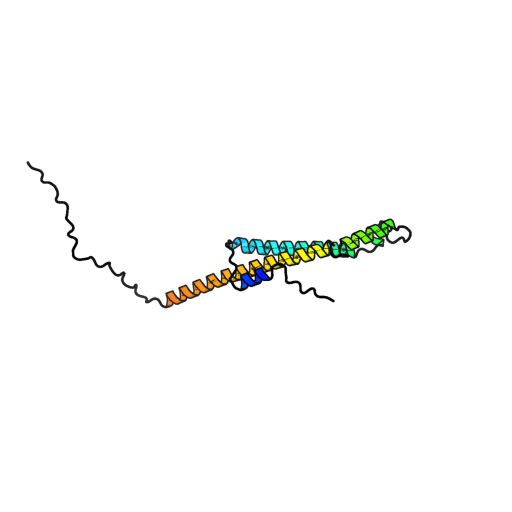S A N 1
ATOM 906 C CA . LYS A 1 115 ? -13.144 0.848 15.458 1.00 91.12 115 LYS A CA 1
ATOM 907 C C . LYS A 1 115 ? -13.504 -0.358 16.329 1.00 91.12 115 LYS A C 1
ATOM 909 O O . LYS A 1 115 ? -14.525 -0.339 17.014 1.00 91.12 115 LYS A O 1
ATOM 914 N N . ASP A 1 116 ? -12.651 -1.378 16.353 1.00 91.62 116 ASP A N 1
ATOM 915 C CA . ASP A 1 116 ? -12.886 -2.599 17.130 1.00 91.62 116 ASP A CA 1
ATOM 916 C C . ASP A 1 116 ? -12.956 -2.309 18.636 1.00 91.62 116 ASP A C 1
ATOM 918 O O . ASP A 1 116 ? -13.749 -2.915 19.359 1.00 91.62 116 ASP A O 1
ATOM 922 N N . ARG A 1 117 ? -12.167 -1.342 19.123 1.00 89.75 117 ARG A N 1
ATOM 923 C CA . ARG A 1 117 ? -12.248 -0.864 20.511 1.00 89.75 117 ARG A CA 1
ATOM 924 C C . ARG A 1 117 ? -13.570 -0.162 20.805 1.00 89.75 117 ARG A C 1
ATOM 926 O O . ARG A 1 117 ? -14.146 -0.423 21.857 1.00 89.75 117 ARG A O 1
ATOM 933 N N . TYR A 1 118 ? -14.065 0.681 19.898 1.00 87.94 118 TYR A N 1
ATOM 934 C CA . TYR A 1 118 ? -15.374 1.325 20.053 1.00 87.94 118 TYR A CA 1
ATOM 935 C C . TYR A 1 118 ? -16.504 0.299 20.158 1.00 87.94 118 TYR A C 1
ATOM 937 O O . TYR A 1 118 ? -17.319 0.377 21.076 1.00 87.94 118 TYR A O 1
ATOM 945 N N . ILE A 1 119 ? -16.509 -0.698 19.269 1.00 89.38 119 ILE A N 1
ATOM 946 C CA . ILE A 1 119 ? -17.499 -1.783 19.283 1.00 89.38 119 ILE A CA 1
ATOM 947 C C . ILE A 1 119 ? -17.423 -2.571 20.598 1.00 89.38 119 ILE A C 1
ATOM 949 O O . ILE A 1 119 ? -18.449 -2.839 21.222 1.00 89.38 119 ILE A O 1
ATOM 953 N N . ALA A 1 120 ? -16.212 -2.919 21.045 1.00 89.56 120 ALA A N 1
ATOM 954 C CA . ALA A 1 120 ? -16.018 -3.649 22.295 1.00 89.56 120 ALA A CA 1
ATOM 955 C C . ALA A 1 120 ? -16.503 -2.852 23.519 1.00 89.56 120 ALA A C 1
ATOM 957 O O . ALA A 1 120 ? -17.203 -3.402 24.368 1.00 89.56 120 ALA A O 1
ATOM 958 N N . ALA A 1 121 ? -16.182 -1.557 23.593 1.00 88.25 121 ALA A N 1
ATOM 959 C CA . ALA A 1 121 ? -16.572 -0.700 24.711 1.00 88.25 121 ALA A CA 1
ATOM 960 C C . ALA A 1 121 ? -18.097 -0.545 24.833 1.00 88.25 121 ALA A C 1
ATOM 962 O O . ALA A 1 121 ? -18.635 -0.604 25.943 1.00 88.25 121 ALA A O 1
ATOM 963 N N . ASP A 1 122 ? -18.797 -0.382 23.707 1.00 87.06 122 ASP A N 1
ATOM 964 C CA . ASP A 1 122 ? -20.261 -0.295 23.689 1.00 87.06 122 ASP A CA 1
ATOM 965 C C . ASP A 1 122 ? -20.911 -1.624 24.113 1.00 87.06 122 ASP A C 1
ATOM 967 O O . ASP A 1 122 ? -21.797 -1.652 24.972 1.00 87.06 122 ASP A O 1
ATOM 971 N N . ALA A 1 123 ? -20.392 -2.752 23.615 1.00 90.06 123 ALA A N 1
ATOM 972 C CA . ALA A 1 123 ? -20.862 -4.081 23.998 1.00 90.06 123 ALA A CA 1
ATOM 973 C C . ALA A 1 123 ? -20.667 -4.366 25.500 1.00 90.06 123 ALA A C 1
ATOM 975 O O . ALA A 1 123 ? -21.582 -4.860 26.164 1.00 90.06 123 ALA A O 1
ATOM 976 N N . GLU A 1 124 ? -19.503 -4.027 26.063 1.00 88.62 124 GLU A N 1
ATOM 977 C CA . GLU A 1 124 ? -19.229 -4.166 27.498 1.00 88.62 124 GLU A CA 1
ATOM 978 C C . GLU A 1 124 ? -20.149 -3.285 28.351 1.00 88.62 124 GLU A C 1
ATOM 980 O O . GLU A 1 124 ? -20.599 -3.688 29.430 1.00 88.62 124 GLU A O 1
ATOM 985 N N . PHE A 1 125 ? -20.447 -2.069 27.890 1.00 85.38 125 PHE A N 1
ATOM 986 C CA . PHE A 1 125 ? -21.399 -1.194 28.562 1.00 85.38 125 PHE A CA 1
ATOM 987 C C . PHE A 1 125 ? -22.807 -1.800 28.566 1.00 85.38 125 PHE A C 1
ATOM 989 O O . PHE A 1 125 ? -23.401 -1.941 29.639 1.00 85.38 125 PHE A O 1
ATOM 996 N N . ALA A 1 126 ? -23.307 -2.229 27.405 1.00 88.38 126 ALA A N 1
ATOM 997 C CA . ALA A 1 126 ? -24.621 -2.854 27.277 1.00 88.38 126 ALA A CA 1
ATOM 998 C C . ALA A 1 126 ? -24.754 -4.103 28.166 1.00 88.38 126 ALA A C 1
ATOM 1000 O O . ALA A 1 126 ? -25.745 -4.257 28.883 1.00 88.38 126 ALA A O 1
ATOM 1001 N N . GLN A 1 127 ? -23.729 -4.962 28.200 1.00 92.69 127 GLN A N 1
ATOM 1002 C CA . GLN A 1 127 ? -23.697 -6.139 29.074 1.00 92.69 127 GLN A CA 1
ATOM 1003 C C . GLN A 1 127 ? -23.781 -5.769 30.558 1.00 92.69 127 GLN A C 1
ATOM 1005 O O . GLN A 1 127 ? -24.552 -6.379 31.300 1.00 92.69 127 GLN A O 1
ATOM 1010 N N . ARG A 1 128 ? -23.028 -4.753 31.005 1.00 87.19 128 ARG A N 1
ATOM 1011 C CA . ARG A 1 128 ? -23.074 -4.293 32.403 1.00 87.19 128 ARG A CA 1
ATOM 1012 C C . ARG A 1 128 ? -24.441 -3.735 32.780 1.00 87.19 128 ARG A C 1
ATOM 1014 O O . ARG A 1 128 ? -24.913 -4.014 33.879 1.00 87.19 128 ARG A O 1
ATOM 1021 N N . VAL A 1 129 ? -25.076 -2.973 31.890 1.00 84.25 129 VAL A N 1
ATOM 1022 C CA . VAL A 1 129 ? -26.430 -2.450 32.117 1.00 84.25 129 VAL A CA 1
ATOM 1023 C C . VAL A 1 129 ? -27.432 -3.595 32.230 1.00 84.25 129 VAL A C 1
ATOM 1025 O O . VAL A 1 129 ? -28.162 -3.646 33.214 1.00 84.25 129 VAL A O 1
ATOM 1028 N N . ASN A 1 130 ? -27.419 -4.552 31.301 1.00 88.06 130 ASN A N 1
ATOM 1029 C CA . ASN 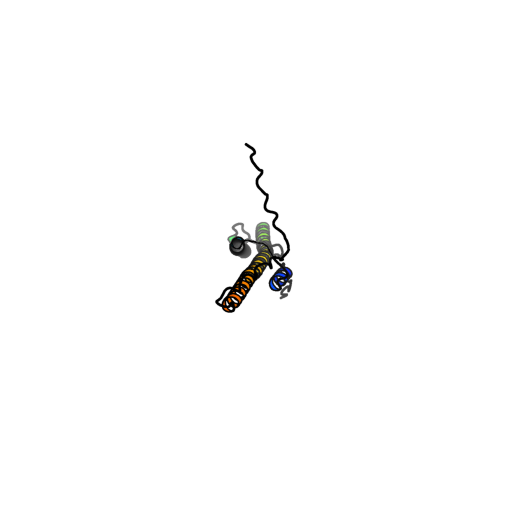A 1 130 ? -28.325 -5.703 31.341 1.00 88.06 130 ASN A CA 1
ATOM 1030 C C . ASN A 1 130 ? -28.142 -6.534 32.620 1.00 88.06 130 ASN A C 1
ATOM 1032 O O . ASN A 1 130 ? -29.118 -6.832 33.302 1.00 88.06 130 ASN A O 1
ATOM 1036 N N . ALA A 1 131 ? -26.896 -6.807 33.020 1.00 89.69 131 ALA A N 1
ATOM 1037 C CA . ALA A 1 131 ? -26.601 -7.521 34.262 1.00 89.69 131 ALA A CA 1
ATOM 1038 C C . ALA A 1 131 ? -27.065 -6.768 35.524 1.00 89.69 131 ALA A C 1
ATOM 1040 O O . ALA A 1 131 ? -27.379 -7.390 36.539 1.00 89.69 131 ALA A O 1
ATOM 1041 N N . LEU A 1 132 ? -27.086 -5.430 35.498 1.00 88.56 132 LEU A N 1
ATOM 1042 C CA . LEU A 1 132 ? -27.654 -4.622 36.580 1.00 88.56 132 LEU A CA 1
ATOM 1043 C C . LEU A 1 132 ? -29.182 -4.668 36.564 1.00 88.56 132 LEU A C 1
ATOM 1045 O O . LEU A 1 132 ? -29.774 -4.825 37.628 1.00 88.56 132 LEU A O 1
ATOM 1049 N N . LEU A 1 133 ? -29.806 -4.572 35.386 1.00 83.44 133 LEU A N 1
ATOM 1050 C CA . LEU A 1 133 ? -31.259 -4.644 35.221 1.00 83.44 133 LEU A CA 1
ATOM 1051 C C . LEU A 1 133 ? -31.824 -5.985 35.708 1.00 83.44 133 LEU A C 1
ATOM 1053 O O . LEU A 1 133 ? -32.807 -5.985 36.439 1.00 83.44 133 LEU A O 1
ATOM 1057 N N . GLU A 1 134 ? -31.170 -7.107 35.398 1.00 87.56 134 GLU A N 1
ATOM 1058 C CA . GLU A 1 134 ? -31.550 -8.445 35.889 1.00 87.56 134 GLU A CA 1
ATOM 1059 C C . GLU A 1 134 ? -31.494 -8.574 37.419 1.00 87.56 134 GLU A C 1
ATOM 1061 O O . GLU A 1 134 ? -32.170 -9.415 38.008 1.00 87.56 134 GLU A O 1
ATOM 1066 N N . ARG A 1 135 ? -30.669 -7.754 38.080 1.00 82.44 135 ARG A N 1
ATOM 1067 C CA . ARG A 1 135 ? -30.505 -7.748 39.540 1.00 82.44 135 ARG A CA 1
ATOM 1068 C C . ARG A 1 135 ? -31.427 -6.753 40.241 1.00 82.44 135 ARG A C 1
ATOM 1070 O O . ARG A 1 135 ? -31.418 -6.708 41.474 1.00 82.44 135 ARG A O 1
ATOM 1077 N N . LEU A 1 136 ? -32.175 -5.930 39.503 1.00 74.94 136 LEU A N 1
ATOM 1078 C CA . LEU A 1 136 ? -33.103 -4.986 40.114 1.00 74.94 136 LEU A CA 1
ATOM 1079 C C . LEU A 1 136 ? -34.304 -5.744 40.704 1.00 74.94 136 LEU A C 1
ATOM 1081 O O . LEU A 1 136 ? -34.876 -6.604 40.037 1.00 74.94 136 LEU A O 1
ATOM 1085 N N . PRO A 1 137 ? -34.712 -5.438 41.948 1.00 70.50 137 PRO A N 1
ATOM 1086 C CA . PRO A 1 137 ? -35.927 -6.005 42.518 1.00 70.50 137 PRO A C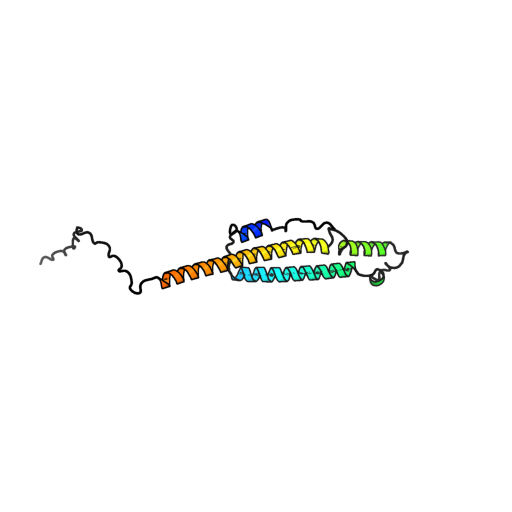A 1
ATOM 1087 C C . PRO A 1 137 ? -37.158 -5.550 41.719 1.00 70.50 137 PRO A C 1
ATOM 1089 O O . PRO A 1 137 ? -37.250 -4.388 41.331 1.00 70.50 137 PRO A O 1
ATOM 1092 N N . GLU A 1 138 ? -38.137 -6.442 41.531 1.00 65.44 138 GLU A N 1
ATOM 1093 C CA . GLU A 1 138 ? -39.364 -6.181 40.748 1.00 65.44 138 GLU A CA 1
ATOM 1094 C C . GLU A 1 138 ? -40.254 -5.057 41.307 1.00 65.44 138 GLU A C 1
ATOM 1096 O O . GLU A 1 138 ? -41.192 -4.598 40.654 1.00 65.44 138 GLU A O 1
ATOM 1101 N N . HIS A 1 139 ? -39.988 -4.601 42.529 1.00 57.34 139 HIS A N 1
ATOM 1102 C CA . HIS A 1 139 ? -40.757 -3.546 43.172 1.00 57.34 139 HIS A CA 1
ATOM 1103 C C . HIS A 1 139 ? -39.938 -2.253 43.208 1.00 57.34 139 HIS A C 1
ATOM 1105 O O . HIS A 1 139 ? -38.825 -2.264 43.745 1.00 57.34 139 HIS A O 1
ATOM 1111 N N . PRO A 1 140 ? -40.467 -1.130 42.678 1.00 62.66 140 PRO A N 1
ATOM 1112 C CA . PRO A 1 140 ? -39.764 0.143 42.716 1.00 62.66 140 PRO A CA 1
ATOM 1113 C C . PRO A 1 140 ? -39.451 0.507 44.167 1.00 62.66 140 PRO A C 1
ATOM 1115 O O . PRO A 1 140 ? -40.327 0.482 45.036 1.00 62.66 140 PRO A O 1
ATOM 1118 N N . THR A 1 141 ? -38.192 0.848 44.439 1.00 63.25 141 THR A N 1
ATOM 1119 C CA . THR A 1 141 ? -37.807 1.402 45.734 1.00 63.25 141 THR A CA 1
ATOM 1120 C C . THR A 1 141 ? -38.606 2.685 45.966 1.00 63.25 141 THR A C 1
ATOM 1122 O O . THR A 1 141 ? -38.650 3.545 45.081 1.00 63.25 141 THR A O 1
ATOM 1125 N N . PRO A 1 142 ? -39.275 2.839 47.125 1.00 61.84 142 PRO A N 1
ATOM 1126 C CA . PRO A 1 142 ? -40.084 4.019 47.379 1.00 61.84 142 PRO A CA 1
ATOM 1127 C C . PRO A 1 142 ? -39.198 5.262 47.294 1.00 61.84 142 PRO A C 1
ATOM 1129 O O . PRO A 1 142 ? -38.166 5.347 47.965 1.00 61.84 142 PRO A O 1
ATOM 1132 N N . ILE A 1 143 ? -39.606 6.229 46.465 1.00 63.94 143 ILE A N 1
ATOM 1133 C CA . ILE A 1 143 ? -38.985 7.553 46.423 1.00 63.94 143 ILE A CA 1
ATOM 1134 C C . ILE A 1 143 ? -39.096 8.105 47.841 1.00 63.94 143 ILE A C 1
ATOM 1136 O O . ILE A 1 143 ? -40.198 8.344 48.336 1.00 63.94 143 ILE A O 1
ATOM 1140 N N . ARG A 1 144 ? -37.958 8.250 48.525 1.00 59.97 144 ARG A N 1
ATOM 1141 C CA . ARG A 1 144 ? -37.915 8.824 49.868 1.00 59.97 144 ARG A CA 1
ATOM 1142 C C . ARG A 1 144 ? -38.478 10.238 49.766 1.00 59.97 144 ARG A C 1
ATOM 1144 O O . ARG A 1 144 ? -37.800 11.129 49.262 1.00 59.97 144 ARG A O 1
ATOM 1151 N N . ALA A 1 145 ? -39.717 10.429 50.217 1.00 60.75 145 ALA A N 1
ATOM 1152 C CA . ALA A 1 145 ? -40.287 11.755 50.372 1.00 60.75 145 ALA A CA 1
ATOM 1153 C C . ALA A 1 145 ? -39.301 12.582 51.204 1.00 60.75 145 ALA A C 1
ATOM 1155 O O . ALA A 1 145 ? -38.843 12.133 52.262 1.00 60.75 145 ALA A O 1
ATOM 1156 N N . VAL A 1 146 ? -38.917 13.752 50.689 1.00 56.81 146 VAL A N 1
ATOM 1157 C CA . VAL A 1 146 ? -38.116 14.722 51.439 1.00 56.81 146 VAL A CA 1
ATOM 1158 C C . VAL A 1 146 ? -38.821 14.915 52.784 1.00 56.81 146 VAL A C 1
ATOM 1160 O O . VAL A 1 146 ? -40.028 15.168 52.772 1.00 56.81 146 VAL A O 1
ATOM 1163 N N . PRO A 1 147 ? -38.144 14.756 53.938 1.00 55.69 147 PRO A N 1
ATOM 1164 C CA . PRO A 1 147 ? -38.786 15.000 55.218 1.00 55.69 147 PRO A CA 1
ATOM 1165 C C . PRO A 1 147 ? -39.272 16.448 55.219 1.00 55.69 147 PRO A C 1
ATOM 1167 O O . PRO A 1 147 ? -38.460 17.374 55.218 1.00 55.69 147 PRO A O 1
ATOM 1170 N N . SER A 1 148 ? -40.587 16.654 55.182 1.00 54.91 148 SER A N 1
ATOM 1171 C CA . SER A 1 148 ? -41.171 17.955 55.469 1.00 54.91 148 SER A CA 1
ATOM 1172 C C . SER A 1 148 ? -40.752 18.300 56.892 1.00 54.91 148 SER A C 1
ATOM 1174 O O . SER A 1 148 ? -41.196 17.646 57.839 1.00 54.91 148 SER A O 1
ATOM 1176 N N . GLN A 1 149 ? -39.842 19.262 57.049 1.00 49.84 149 GLN A N 1
ATOM 1177 C CA . GLN A 1 149 ? -39.490 19.762 58.369 1.00 49.84 149 GLN A CA 1
ATOM 1178 C C . GLN A 1 149 ? -40.771 20.276 59.044 1.00 49.84 149 GLN A C 1
ATOM 1180 O O . GLN A 1 149 ? -41.441 21.145 58.478 1.00 49.84 149 GLN A O 1
ATOM 1185 N N . PRO A 1 150 ? -41.141 19.768 60.230 1.00 47.66 150 PRO A N 1
ATOM 1186 C CA . PRO A 1 150 ? -42.242 20.338 60.981 1.00 47.66 150 PRO A CA 1
ATOM 1187 C C . PRO A 1 150 ? -41.740 21.655 61.574 1.00 47.66 150 PRO A C 1
ATOM 1189 O O . PRO A 1 150 ? -40.970 21.655 62.531 1.00 47.66 150 PRO A O 1
ATOM 1192 N N . GLY A 1 151 ? -42.109 22.782 60.963 1.00 51.53 151 GLY A N 1
ATOM 1193 C CA . GLY A 1 151 ? -41.701 24.087 61.488 1.00 51.53 151 GLY A CA 1
ATOM 1194 C C . GLY A 1 151 ? -41.858 25.307 60.588 1.00 51.53 151 GLY A C 1
ATOM 1195 O O . GLY A 1 151 ? -41.628 26.409 61.074 1.00 51.53 151 GLY A O 1
ATOM 1196 N N . VAL A 1 152 ? -42.264 25.179 59.321 1.00 47.69 152 VAL A N 1
ATOM 1197 C CA . VAL A 1 152 ? -42.577 26.371 58.516 1.00 47.69 152 VAL A CA 1
ATOM 1198 C C . VAL A 1 152 ? -44.082 26.599 58.542 1.00 47.69 152 VAL A C 1
ATOM 1200 O O . VAL A 1 152 ? -44.829 25.983 57.788 1.00 47.69 152 VAL A O 1
ATOM 1203 N N . THR A 1 153 ? -44.523 27.481 59.442 1.00 43.59 153 THR A N 1
ATOM 1204 C CA . THR A 1 153 ? -45.831 28.138 59.360 1.00 43.59 153 THR A CA 1
ATOM 1205 C C . THR A 1 153 ? -45.984 28.709 57.955 1.00 43.59 153 THR A C 1
ATOM 1207 O O . THR A 1 153 ? -45.367 29.715 57.606 1.00 43.59 153 THR A O 1
ATOM 1210 N N . THR A 1 154 ? -46.809 28.071 57.131 1.00 44.41 154 THR A N 1
ATOM 1211 C CA . THR A 1 154 ? -47.362 28.703 55.939 1.00 44.41 154 THR A CA 1
ATOM 1212 C C . THR A 1 154 ? -48.332 29.769 56.428 1.00 44.41 154 THR A C 1
ATOM 1214 O O . THR A 1 154 ? -49.485 29.475 56.747 1.00 44.41 154 THR A O 1
ATOM 1217 N N . ALA A 1 155 ? -47.852 31.006 56.549 1.00 42.16 155 ALA A N 1
ATOM 1218 C CA . ALA A 1 155 ? -48.730 32.156 56.664 1.00 42.16 155 ALA A CA 1
ATOM 1219 C C . ALA A 1 155 ? -49.610 32.174 55.406 1.00 42.16 155 ALA A C 1
ATOM 1221 O O . ALA A 1 155 ? -49.144 32.461 54.306 1.00 42.16 155 ALA A O 1
ATOM 1222 N N . SER A 1 156 ? -50.871 31.781 55.569 1.00 44.97 156 SER A N 1
ATOM 1223 C CA . SER A 1 156 ? -51.895 31.997 54.552 1.00 44.97 156 SER A CA 1
ATOM 1224 C C . SER A 1 156 ? -52.138 33.507 54.465 1.00 44.97 156 SER A C 1
ATOM 1226 O O . SER A 1 156 ? -52.317 34.129 55.515 1.00 44.97 156 SER A O 1
ATOM 1228 N N . PRO A 1 157 ? -52.139 34.129 53.276 1.00 45.78 157 PRO A N 1
ATOM 1229 C CA . PRO A 1 157 ? -52.543 35.519 53.161 1.00 45.78 157 PRO A CA 1
ATOM 1230 C C . PRO A 1 157 ? -54.052 35.606 53.416 1.00 45.78 157 PRO A C 1
ATOM 1232 O O . PRO A 1 157 ? -54.861 35.009 52.707 1.00 45.78 157 PRO A O 1
ATOM 1235 N N . GLN A 1 158 ? -54.414 36.313 54.481 1.00 50.81 158 GLN A N 1
ATOM 1236 C CA . GLN A 1 158 ? -55.787 36.644 54.839 1.00 50.81 158 GLN A CA 1
ATOM 1237 C C . GLN A 1 158 ? -56.370 37.608 53.786 1.00 50.81 158 GLN A C 1
ATOM 1239 O O . GLN A 1 158 ? -55.713 38.604 53.481 1.00 50.81 158 GLN A O 1
ATOM 1244 N N . PRO A 1 159 ? -57.562 37.354 53.215 1.00 50.84 159 PRO A N 1
ATOM 1245 C CA . PRO A 1 159 ? -58.202 38.308 52.313 1.00 50.84 159 PRO A CA 1
ATOM 1246 C C . PRO A 1 159 ? -58.747 39.513 53.100 1.00 50.84 159 PRO A C 1
ATOM 1248 O O . PRO A 1 159 ? -59.297 39.356 54.192 1.00 50.84 159 PRO A O 1
ATOM 1251 N N . GLU A 1 160 ? -58.553 40.715 52.550 1.00 56.88 160 GLU A N 1
ATOM 1252 C CA . GLU A 1 160 ? -58.987 42.000 53.115 1.00 56.88 160 GLU A CA 1
ATOM 1253 C C . GLU A 1 160 ? -60.505 42.057 53.388 1.00 56.88 160 GLU A C 1
ATOM 1255 O O . GLU A 1 160 ? -61.293 41.494 52.621 1.00 56.88 160 GLU A O 1
ATOM 1260 N N . PRO A 1 161 ? -60.953 42.767 54.442 1.00 49.62 161 PRO A N 1
ATOM 1261 C CA . PRO A 1 161 ? -62.371 42.972 54.695 1.00 49.62 161 PRO A CA 1
ATOM 1262 C C . PRO A 1 161 ? -62.941 44.092 53.810 1.00 49.62 161 PRO A C 1
ATOM 1264 O O . PRO A 1 161 ? -62.472 45.229 53.840 1.00 49.62 161 PRO A O 1
ATOM 1267 N N . LEU A 1 162 ? -64.013 43.787 53.076 1.00 46.41 162 LEU A N 1
ATOM 1268 C CA . LEU A 1 162 ? -64.905 44.794 52.500 1.00 46.41 162 LEU A CA 1
ATOM 1269 C C . LEU A 1 162 ? -65.817 45.336 53.612 1.00 46.41 162 LEU A C 1
ATOM 1271 O O . LEU A 1 162 ? -66.587 44.582 54.208 1.00 46.41 162 LEU A O 1
ATOM 1275 N N . SER A 1 163 ? -65.706 46.633 53.895 1.00 58.72 163 SER A N 1
ATOM 1276 C CA . SER A 1 163 ? -66.624 47.373 54.775 1.00 58.72 163 SER A CA 1
ATOM 1277 C C . SER A 1 163 ? -67.843 47.883 53.982 1.00 58.72 163 SER A C 1
ATOM 1279 O O . SER A 1 163 ? -67.710 48.076 52.772 1.00 58.72 163 SER A O 1
ATOM 1281 N N . PRO A 1 164 ? -69.010 48.064 54.636 1.00 60.47 164 PRO A N 1
ATOM 1282 C CA . PRO A 1 164 ? -70.297 48.336 53.983 1.00 60.47 164 PRO A CA 1
ATOM 1283 C C . PRO A 1 164 ? -70.416 49.722 53.341 1.00 60.47 164 PRO A C 1
ATOM 1285 O O . PRO A 1 164 ? -69.765 50.673 53.835 1.00 60.47 164 PRO A O 1
#

Sequence (164 aa):
MSDNDTPSPLANLITEAREGRLGLRIEPEDFVYIDRDCTRFLELIENMQREAEDIANIEASQWGIGADVPMLTSAQTLVSRFKEKAKGSDNSVYAVLDEHYKIVQDIQTLHNVIKDRYIAADAEFAQRVNALLERLPEHPTPIRAVPSQPGVTTASPQPEPLSP

Radius of gyration: 35.95 Å; chains: 1; bounding box: 95×59×94 Å

Secondary structure (DSSP, 8-state):
-----PPPTTHHHHHHHHTT-------HHHHHHHHHHHHHHHHHHHHHHHHHHHHHH--GGGGSSSTTSTT-HHHHHHHHHHHIIIIISTTSHHHHHHHHHHHHHHHHHHHHHHHHHHHHHHHHHHHHHHHHHTTS-SSPPP-------TT----PPPPPPPP-